Protein AF-A0A5Q4FNX3-F1 (afdb_monomer_lite)

Structure (mmCIF, N/CA/C/O backbone):
data_AF-A0A5Q4FNX3-F1
#
_entry.id   AF-A0A5Q4FNX3-F1
#
loop_
_atom_site.group_PDB
_atom_site.id
_atom_site.type_symbol
_atom_site.label_atom_id
_atom_site.label_alt_id
_atom_site.label_comp_id
_atom_site.label_asym_id
_atom_site.label_entity_id
_atom_site.label_seq_id
_atom_site.pdbx_PDB_ins_code
_atom_site.Cartn_x
_atom_site.Cartn_y
_atom_site.Cartn_z
_atom_site.occupancy
_atom_site.B_iso_or_equiv
_atom_site.auth_seq_id
_atom_site.auth_comp_id
_atom_site.auth_asym_id
_atom_site.auth_atom_id
_atom_site.pdbx_PDB_model_num
ATOM 1 N N . ALA A 1 1 ? -17.197 0.510 31.559 1.00 57.25 1 ALA A N 1
ATOM 2 C CA . ALA A 1 1 ? -16.584 -0.091 30.361 1.00 57.25 1 ALA A CA 1
ATOM 3 C C . ALA A 1 1 ? -16.269 1.038 29.395 1.00 57.25 1 ALA A C 1
ATOM 5 O O . ALA A 1 1 ? -17.118 1.890 29.180 1.00 57.25 1 ALA A O 1
ATOM 6 N N . ASP A 1 2 ? -15.055 1.062 28.877 1.00 75.94 2 ASP A N 1
ATOM 7 C CA . ASP A 1 2 ? -14.448 2.019 27.936 1.00 75.94 2 ASP A CA 1
ATOM 8 C C . ASP A 1 2 ? -15.040 2.003 26.508 1.00 75.94 2 ASP A C 1
ATOM 10 O O . ASP A 1 2 ? -14.424 2.494 25.570 1.00 75.94 2 ASP A O 1
ATOM 14 N N . GLY A 1 3 ? -16.236 1.436 26.316 1.00 84.44 3 GLY A N 1
ATOM 15 C CA . GLY A 1 3 ? -16.896 1.373 25.010 1.00 84.44 3 GLY A CA 1
ATOM 16 C C . GLY A 1 3 ? -16.326 0.334 24.037 1.00 84.44 3 GLY A C 1
ATOM 17 O O . GLY A 1 3 ? -16.855 0.220 22.932 1.00 84.44 3 GLY A O 1
ATOM 18 N N . VAL A 1 4 ? -15.330 -0.474 24.434 1.00 87.44 4 VAL A N 1
ATOM 19 C CA . VAL A 1 4 ? -14.639 -1.422 23.537 1.00 87.44 4 VAL A CA 1
ATOM 20 C C . VAL A 1 4 ? -15.586 -2.402 22.841 1.00 87.44 4 VAL A C 1
ATOM 22 O O . VAL A 1 4 ? -15.432 -2.657 21.650 1.00 87.44 4 VAL A O 1
ATOM 25 N N . ALA A 1 5 ? -16.615 -2.893 23.537 1.00 90.88 5 ALA A N 1
ATOM 26 C CA . ALA A 1 5 ? -17.610 -3.799 22.956 1.00 90.88 5 ALA A CA 1
ATOM 27 C C . ALA A 1 5 ? -18.323 -3.208 21.721 1.00 90.88 5 ALA A C 1
ATOM 29 O O . ALA A 1 5 ? -18.695 -3.952 20.816 1.00 90.88 5 ALA A O 1
ATOM 30 N N . GLY A 1 6 ? -18.469 -1.879 21.648 1.00 92.38 6 GLY A N 1
ATOM 31 C CA . GLY A 1 6 ? -19.079 -1.201 20.504 1.00 92.38 6 GLY A CA 1
ATOM 32 C C . GLY A 1 6 ? -18.268 -1.333 19.213 1.00 92.38 6 GLY A C 1
ATOM 33 O O . GLY A 1 6 ? -18.846 -1.322 18.130 1.00 92.38 6 GLY A O 1
ATOM 34 N N . HIS A 1 7 ? -16.950 -1.534 19.307 1.00 92.31 7 HIS A N 1
ATOM 35 C CA . HIS A 1 7 ? -16.092 -1.740 18.139 1.00 92.31 7 HIS A CA 1
ATOM 36 C C . HIS A 1 7 ? -16.269 -3.111 17.484 1.00 92.31 7 HIS A C 1
ATOM 38 O O . HIS A 1 7 ? -15.839 -3.297 16.355 1.00 92.31 7 HIS A O 1
ATOM 44 N N . PHE A 1 8 ? -16.909 -4.066 18.158 1.00 95.81 8 PHE A N 1
ATOM 45 C CA . PHE A 1 8 ? -17.079 -5.434 17.663 1.00 95.81 8 PHE A CA 1
ATOM 46 C C . PHE A 1 8 ? -18.523 -5.726 17.242 1.00 95.81 8 PHE A C 1
ATOM 48 O O . PHE A 1 8 ? -18.946 -6.879 17.222 1.00 95.81 8 PHE A O 1
ATOM 55 N N . SER A 1 9 ? -19.295 -4.685 16.904 1.00 94.94 9 SER A N 1
ATOM 56 C CA . SER A 1 9 ? -20.699 -4.837 16.500 1.00 94.94 9 SER A CA 1
ATOM 57 C C . SER A 1 9 ? -20.870 -5.510 15.129 1.00 94.94 9 SER A C 1
ATOM 59 O O . SER A 1 9 ? -21.908 -6.110 14.858 1.00 94.94 9 SER A O 1
ATOM 61 N N . ASN A 1 10 ? -19.845 -5.440 14.273 1.00 95.56 10 ASN A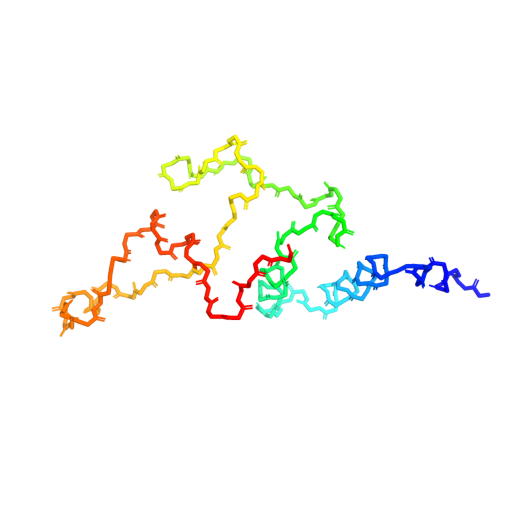 N 1
ATOM 62 C CA . ASN A 1 10 ? -19.760 -6.166 13.009 1.00 95.56 10 ASN A CA 1
ATOM 63 C C . ASN A 1 10 ? -18.302 -6.512 12.665 1.00 95.56 10 ASN A C 1
ATOM 65 O O . ASN A 1 10 ? -17.367 -6.014 13.296 1.00 95.56 10 ASN A O 1
ATOM 69 N N . LEU A 1 11 ? -18.127 -7.364 11.650 1.00 94.69 11 LEU A N 1
ATOM 70 C CA . LEU A 1 11 ? -16.820 -7.872 11.233 1.00 94.69 11 LEU A CA 1
ATOM 71 C C . LEU A 1 11 ? -15.846 -6.747 10.851 1.00 94.69 11 LEU A C 1
ATOM 73 O O . LEU A 1 11 ? -14.732 -6.718 11.368 1.00 94.69 11 LEU A O 1
ATOM 77 N N . THR A 1 12 ? -16.266 -5.806 10.003 1.00 95.50 12 THR A N 1
ATOM 78 C CA . THR A 1 12 ? -15.412 -4.711 9.519 1.00 95.50 12 THR A CA 1
ATOM 79 C C . THR A 1 12 ? -14.953 -3.807 10.655 1.00 95.50 12 THR A C 1
ATOM 81 O O . THR A 1 12 ? -13.773 -3.483 10.745 1.00 95.50 12 THR A O 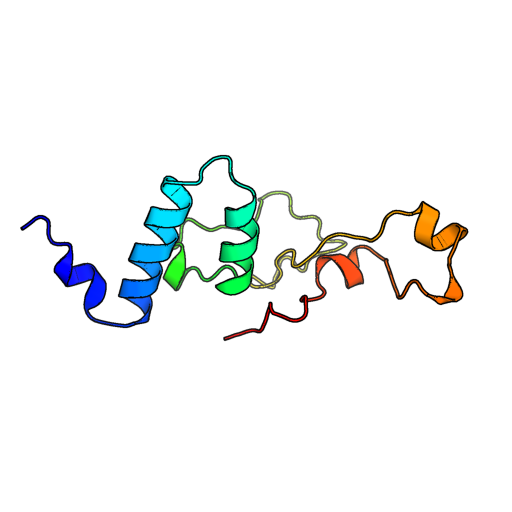1
ATOM 84 N N . GLN A 1 13 ? -15.849 -3.439 11.573 1.00 95.50 13 GLN A N 1
ATOM 85 C CA . GLN A 1 13 ? -15.485 -2.629 12.737 1.00 95.50 13 GLN A CA 1
ATOM 86 C C . GLN A 1 13 ? -14.533 -3.375 13.676 1.00 95.50 13 GLN A C 1
ATOM 88 O O . GLN A 1 13 ? -13.561 -2.785 14.154 1.00 95.50 13 GLN A O 1
ATOM 93 N N . GLY A 1 14 ? -14.768 -4.674 13.891 1.00 96.75 14 GLY A N 1
ATOM 94 C CA . GLY A 1 14 ? -13.896 -5.508 14.713 1.00 96.75 14 GLY A CA 1
ATOM 95 C C . GLY A 1 14 ? -12.493 -5.618 14.117 1.00 96.75 14 GLY A C 1
ATOM 96 O O . GLY A 1 14 ? -11.503 -5.410 14.820 1.00 96.75 14 GLY A O 1
ATOM 97 N N . LEU A 1 15 ? -12.400 -5.866 12.807 1.00 96.56 15 LEU A N 1
ATOM 98 C CA . LEU A 1 15 ? -11.132 -5.882 12.076 1.00 96.56 15 LEU A CA 1
ATOM 99 C C . LEU A 1 15 ? -10.458 -4.507 12.090 1.00 96.56 15 LEU A C 1
ATOM 101 O O . LEU A 1 15 ? -9.271 -4.429 12.394 1.00 96.56 15 LEU A O 1
ATOM 105 N N . SER A 1 16 ? -11.198 -3.422 11.852 1.00 96.81 16 SER A N 1
ATOM 106 C CA . SER A 1 16 ? -10.675 -2.053 11.945 1.00 96.81 16 SER A CA 1
ATOM 107 C C . SER A 1 16 ? -10.048 -1.787 13.312 1.00 96.81 16 SER A C 1
ATOM 109 O O . SER A 1 16 ? -8.917 -1.306 13.394 1.00 96.81 16 SER A O 1
ATOM 111 N N . HIS A 1 17 ? -10.735 -2.157 14.396 1.00 96.50 17 HIS A N 1
ATOM 112 C CA . HIS A 1 17 ? -10.206 -2.002 15.746 1.00 96.50 17 HIS A CA 1
ATOM 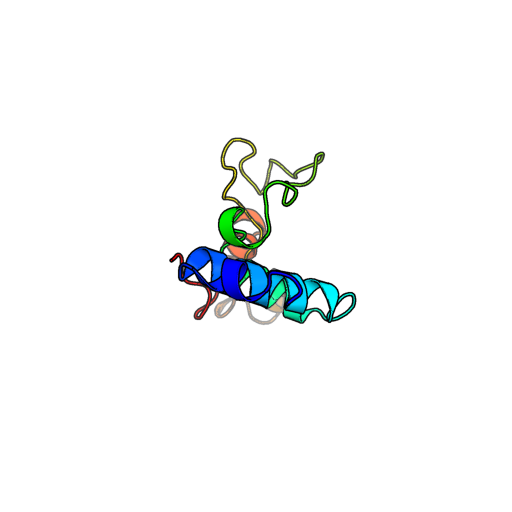113 C C . HIS A 1 17 ? -8.907 -2.793 15.931 1.00 96.50 17 HIS A C 1
ATOM 115 O O . HIS A 1 17 ? -7.892 -2.213 16.319 1.00 96.50 17 HIS A O 1
ATOM 121 N N . ILE A 1 18 ? -8.904 -4.086 15.597 1.00 97.06 18 ILE A N 1
ATOM 122 C CA . ILE A 1 18 ? -7.728 -4.955 15.752 1.00 97.06 18 ILE A CA 1
ATOM 123 C C . ILE A 1 18 ? -6.541 -4.427 14.937 1.00 97.06 18 ILE A C 1
ATOM 125 O O . ILE A 1 18 ? -5.451 -4.243 15.481 1.00 97.06 18 ILE A O 1
ATOM 129 N N . MET A 1 19 ? -6.739 -4.150 13.647 1.00 97.44 19 MET A N 1
ATOM 130 C CA . MET A 1 19 ? -5.656 -3.780 12.733 1.00 97.44 19 MET A CA 1
ATOM 131 C C . MET A 1 19 ? -5.083 -2.397 13.042 1.00 97.44 19 MET A C 1
ATOM 133 O O . MET A 1 19 ? -3.870 -2.202 12.945 1.00 97.44 19 MET A O 1
ATOM 137 N N . ARG A 1 20 ? -5.911 -1.445 13.489 1.00 96.31 20 ARG A N 1
ATOM 138 C CA . ARG A 1 20 ? -5.433 -0.117 13.906 1.00 96.31 20 ARG A CA 1
ATOM 139 C C . ARG A 1 20 ? -4.664 -0.172 15.224 1.00 96.31 20 ARG A C 1
ATOM 141 O O . ARG A 1 20 ? -3.619 0.466 15.324 1.00 96.31 20 ARG A O 1
ATOM 148 N N . GLN A 1 21 ? -5.117 -0.957 16.206 1.00 96.44 21 GLN A N 1
ATOM 149 C CA . GLN A 1 21 ? -4.348 -1.160 17.443 1.00 96.44 21 GLN A CA 1
ATOM 150 C C . GLN A 1 21 ? -3.025 -1.885 17.163 1.00 96.44 21 GLN A C 1
ATOM 152 O O . GLN A 1 21 ? -1.985 -1.484 17.686 1.00 96.44 21 GLN A O 1
ATOM 157 N N . LYS A 1 22 ? -3.032 -2.888 16.274 1.00 97.50 22 LYS A N 1
ATOM 158 C CA . LYS A 1 22 ? -1.816 -3.574 15.815 1.00 97.50 22 LYS A CA 1
ATOM 159 C C . LYS A 1 22 ? -0.838 -2.603 15.145 1.00 97.50 22 LYS A C 1
ATOM 161 O O . LYS A 1 22 ? 0.339 -2.620 15.486 1.00 97.50 22 LYS A O 1
ATOM 166 N N . TYR A 1 23 ? -1.314 -1.724 14.260 1.00 96.38 23 TYR A N 1
ATOM 167 C CA . TYR A 1 23 ? -0.488 -0.700 13.607 1.00 96.38 23 TYR A CA 1
ATOM 168 C C . TYR A 1 23 ? 0.182 0.243 14.621 1.00 96.38 23 TYR A C 1
ATOM 170 O O . TYR A 1 23 ? 1.385 0.482 14.537 1.00 96.38 23 TYR A O 1
ATOM 178 N N . ILE A 1 24 ? -0.566 0.718 15.625 1.00 95.75 24 ILE A N 1
ATOM 179 C CA . ILE A 1 24 ? -0.039 1.582 16.698 1.00 95.75 24 ILE A CA 1
ATOM 180 C C . ILE A 1 24 ? 1.002 0.848 17.553 1.00 95.75 24 ILE A C 1
ATOM 182 O O . ILE A 1 24 ? 2.004 1.442 17.944 1.00 95.75 24 ILE A O 1
ATOM 186 N N . ALA A 1 25 ? 0.783 -0.438 17.838 1.00 98.00 25 ALA A N 1
ATOM 187 C CA . ALA A 1 25 ? 1.699 -1.261 18.626 1.00 98.00 25 ALA A CA 1
ATOM 188 C C . ALA A 1 25 ? 2.982 -1.656 17.869 1.00 98.00 25 ALA A C 1
ATOM 190 O O . ALA A 1 25 ? 3.968 -2.048 18.495 1.00 98.00 25 ALA A O 1
ATOM 191 N N . LEU A 1 26 ? 2.990 -1.546 16.536 1.00 97.12 26 LEU A N 1
ATOM 192 C CA . LEU A 1 26 ? 4.076 -1.977 15.653 1.00 97.12 26 LEU A CA 1
ATOM 193 C C . LEU A 1 26 ? 4.734 -0.817 14.869 1.00 97.12 26 LEU A C 1
ATOM 195 O O . LEU A 1 26 ? 5.035 -0.984 13.687 1.00 97.12 26 LEU A O 1
ATOM 199 N N . PRO A 1 27 ? 5.038 0.344 15.485 1.00 92.50 27 PRO A N 1
ATOM 200 C CA . PRO A 1 27 ? 5.356 1.576 14.753 1.00 92.50 27 PRO A CA 1
ATOM 201 C C . PRO A 1 27 ? 6.637 1.499 13.908 1.00 92.50 27 PRO A C 1
ATOM 203 O O . PRO A 1 27 ? 6.781 2.236 12.941 1.00 92.50 27 PRO A O 1
ATOM 206 N N . LEU A 1 28 ? 7.574 0.617 14.271 1.00 94.69 28 LEU A N 1
ATOM 207 C CA . LEU A 1 28 ? 8.841 0.408 13.560 1.00 94.69 28 LEU A CA 1
ATOM 208 C C . LEU A 1 28 ? 8.954 -1.000 12.966 1.00 94.69 28 LEU A C 1
ATOM 210 O O . LEU A 1 28 ? 10.032 -1.404 12.531 1.00 94.69 28 LEU A O 1
ATOM 214 N N . ASN A 1 29 ? 7.867 -1.773 12.982 1.00 97.56 29 ASN A N 1
ATOM 215 C CA . ASN A 1 29 ? 7.888 -3.125 12.452 1.00 97.56 29 ASN A CA 1
ATOM 216 C C . ASN A 1 29 ? 7.418 -3.117 10.986 1.00 97.56 29 ASN A C 1
ATOM 218 O O . ASN A 1 29 ? 6.304 -2.656 10.711 1.00 97.56 29 ASN A O 1
ATOM 222 N N . PRO A 1 30 ? 8.211 -3.661 10.044 1.00 95.00 30 PRO A N 1
ATOM 223 C CA . PRO A 1 30 ? 7.821 -3.735 8.637 1.00 95.00 30 PRO A CA 1
ATOM 224 C C . PRO A 1 30 ? 6.596 -4.630 8.380 1.00 95.00 30 PRO A C 1
ATOM 226 O O . PRO A 1 30 ? 6.000 -4.537 7.307 1.00 95.00 30 PRO A O 1
ATOM 229 N N . GLU A 1 31 ? 6.173 -5.451 9.350 1.00 96.94 31 GLU A N 1
ATOM 230 C CA . GLU A 1 31 ? 4.929 -6.233 9.275 1.00 96.94 31 GLU A CA 1
ATOM 231 C C . GLU A 1 31 ? 3.696 -5.345 9.059 1.00 96.94 31 GLU A C 1
ATOM 233 O O . GLU A 1 31 ? 2.732 -5.769 8.426 1.00 96.94 31 GLU A O 1
ATOM 238 N N . THR A 1 32 ? 3.743 -4.078 9.484 1.00 96.56 32 THR A N 1
ATOM 239 C CA . THR A 1 32 ? 2.668 -3.109 9.220 1.00 96.56 32 THR A CA 1
ATOM 240 C C . THR A 1 32 ? 2.354 -2.972 7.729 1.00 96.56 32 THR A C 1
ATOM 242 O O . THR A 1 32 ? 1.184 -2.903 7.359 1.00 96.56 32 THR A O 1
ATOM 245 N N . TRP A 1 33 ? 3.357 -3.021 6.846 1.00 96.38 33 TRP A N 1
ATOM 246 C CA . TRP A 1 33 ? 3.126 -2.973 5.399 1.00 96.38 33 TRP A CA 1
ATOM 247 C C . TRP A 1 33 ? 2.525 -4.276 4.850 1.00 96.38 33 TRP A C 1
ATOM 249 O O . TRP A 1 33 ? 1.735 -4.255 3.904 1.00 96.38 33 TRP A O 1
ATOM 259 N N . VAL A 1 34 ? 2.880 -5.423 5.432 1.00 96.81 34 VAL A N 1
ATOM 260 C CA . VAL A 1 34 ? 2.272 -6.721 5.091 1.00 96.81 34 VAL A CA 1
ATOM 261 C C . VAL A 1 34 ? 0.787 -6.709 5.451 1.00 96.81 34 VAL A C 1
ATOM 263 O O . VAL A 1 34 ? -0.048 -7.067 4.623 1.00 96.81 34 VAL A O 1
ATOM 266 N N . ASP A 1 35 ? 0.460 -6.235 6.650 1.00 96.81 35 ASP A N 1
ATOM 267 C CA . ASP A 1 35 ? -0.913 -6.089 7.126 1.00 96.81 35 ASP A CA 1
ATOM 268 C C . ASP A 1 35 ? -1.738 -5.138 6.257 1.00 96.81 35 ASP A C 1
ATOM 270 O O . ASP A 1 35 ? -2.850 -5.485 5.864 1.00 96.81 35 ASP A O 1
ATOM 274 N N . MET A 1 36 ? -1.184 -3.972 5.908 1.00 95.69 36 MET A N 1
ATOM 275 C CA . MET A 1 36 ? -1.886 -2.999 5.068 1.00 95.69 36 MET A CA 1
ATOM 276 C C . MET A 1 36 ? -2.236 -3.571 3.698 1.00 95.69 36 MET A C 1
ATOM 278 O O . MET A 1 36 ? -3.359 -3.389 3.240 1.00 95.69 36 MET A O 1
ATOM 282 N N . ARG A 1 37 ? -1.313 -4.307 3.068 1.00 96.75 37 ARG A N 1
ATOM 283 C CA . ARG A 1 37 ? -1.582 -4.986 1.793 1.00 96.75 37 ARG A CA 1
ATOM 284 C C . ARG A 1 37 ? -2.631 -6.081 1.934 1.00 96.75 37 ARG A C 1
ATOM 286 O O . ARG A 1 37 ? -3.487 -6.197 1.069 1.00 96.75 37 ARG A O 1
ATOM 293 N N . ARG A 1 38 ? -2.584 -6.852 3.027 1.00 95.50 38 ARG A N 1
ATOM 294 C CA . ARG A 1 38 ? -3.557 -7.920 3.297 1.00 95.50 38 ARG A CA 1
ATOM 295 C C . ARG A 1 38 ? -4.978 -7.379 3.446 1.00 95.50 38 ARG A C 1
ATOM 297 O O . ARG A 1 38 ? -5.897 -8.029 2.983 1.00 95.50 38 ARG A O 1
ATOM 304 N N . MET A 1 39 ? -5.131 -6.196 4.038 1.00 95.31 39 MET A N 1
ATOM 305 C CA . MET A 1 39 ? -6.416 -5.491 4.154 1.00 95.31 39 MET A CA 1
ATOM 306 C C . MET A 1 39 ? -6.670 -4.523 2.987 1.00 95.31 39 MET A C 1
ATOM 308 O O . MET A 1 39 ? -7.432 -3.567 3.121 1.00 95.31 39 MET A O 1
ATOM 312 N N . ASP A 1 40 ? -5.958 -4.712 1.879 1.00 94.94 40 ASP A N 1
ATOM 313 C CA . ASP A 1 40 ? -6.060 -3.952 0.637 1.00 94.94 40 ASP A CA 1
ATOM 314 C C . ASP A 1 40 ? -5.992 -2.419 0.761 1.00 94.94 40 ASP A C 1
ATOM 316 O O . ASP A 1 40 ? -6.587 -1.701 -0.036 1.00 94.94 40 ASP A O 1
ATOM 320 N N . TYR A 1 41 ? -5.270 -1.896 1.757 1.00 95.50 41 TYR A N 1
ATOM 321 C CA . TYR A 1 41 ? -5.254 -0.463 2.090 1.00 95.50 41 TYR A CA 1
ATOM 322 C C . TYR A 1 41 ? -6.657 0.121 2.346 1.00 95.50 41 TYR A C 1
ATOM 324 O O . TYR A 1 41 ? -6.888 1.312 2.143 1.00 95.50 41 TYR A O 1
ATOM 332 N N . SER A 1 42 ? -7.599 -0.701 2.818 1.00 94.62 42 SER A N 1
ATOM 333 C CA . SER A 1 42 ? -8.988 -0.300 3.029 1.00 94.62 42 SER A CA 1
ATOM 334 C C . SER A 1 42 ? -9.115 0.839 4.044 1.00 94.62 42 SER A C 1
ATOM 336 O O . SER A 1 42 ? -8.652 0.745 5.188 1.00 94.62 42 SER A O 1
ATOM 338 N N . GLN A 1 43 ? -9.807 1.907 3.643 1.00 95.31 43 GLN A N 1
ATOM 339 C CA . GLN A 1 43 ? -10.182 3.000 4.541 1.00 95.31 43 GLN A CA 1
ATOM 340 C C . GLN A 1 43 ? -11.254 2.586 5.556 1.00 95.31 43 GLN A C 1
ATOM 342 O O . GLN A 1 43 ? -11.312 3.179 6.631 1.00 95.31 43 GLN A O 1
ATOM 347 N N . ASP A 1 44 ? -12.037 1.537 5.296 1.00 95.56 44 ASP A N 1
ATOM 348 C CA . ASP A 1 44 ? -12.954 0.987 6.302 1.00 95.56 44 ASP A CA 1
ATOM 349 C C . ASP A 1 44 ? -12.182 0.333 7.458 1.00 95.56 44 ASP A C 1
ATOM 351 O O . ASP A 1 44 ? -12.628 0.339 8.607 1.00 95.56 44 ASP A O 1
ATOM 355 N N . ILE A 1 45 ? -10.984 -0.188 7.169 1.00 96.44 45 ILE A N 1
ATOM 356 C CA . ILE A 1 45 ? -10.096 -0.800 8.157 1.00 96.44 45 ILE A CA 1
ATOM 357 C C . ILE A 1 45 ? -9.200 0.243 8.824 1.00 96.44 45 ILE A C 1
ATOM 359 O O . ILE A 1 45 ? -9.185 0.326 10.053 1.00 96.44 45 ILE A O 1
ATOM 363 N N . TYR A 1 46 ? -8.473 1.059 8.059 1.00 95.56 46 TYR A N 1
ATOM 364 C CA . TYR A 1 46 ? -7.474 1.999 8.595 1.00 95.56 46 TYR A CA 1
ATOM 365 C C . TYR A 1 46 ? -7.996 3.421 8.841 1.00 95.56 46 TYR A C 1
ATOM 367 O O . TYR A 1 46 ? -7.333 4.212 9.517 1.00 95.56 46 TYR A O 1
ATOM 375 N N . GLY A 1 47 ? -9.206 3.727 8.383 1.00 94.06 47 GLY A N 1
ATOM 376 C CA . GLY A 1 47 ? -9.851 5.027 8.519 1.00 94.06 47 GLY A CA 1
ATOM 377 C C . GLY A 1 47 ? -9.567 5.987 7.354 1.00 94.06 47 GLY A C 1
ATOM 378 O O . GLY A 1 47 ? -8.634 5.785 6.576 1.00 94.06 47 GLY A O 1
ATOM 379 N N . PRO A 1 48 ? -10.322 7.099 7.276 1.00 93.50 48 PRO A N 1
ATOM 380 C CA . PRO A 1 48 ? -10.242 8.076 6.182 1.00 93.50 48 PRO A CA 1
ATOM 381 C C . PRO A 1 48 ? -8.931 8.881 6.159 1.00 93.50 48 PRO A C 1
ATOM 383 O O . PRO A 1 48 ? -8.654 9.609 5.210 1.00 93.50 48 PRO A O 1
ATOM 386 N N . SER A 1 49 ? -8.117 8.778 7.213 1.00 91.50 49 SER A N 1
ATOM 387 C CA . SER A 1 49 ? -6.786 9.385 7.271 1.00 91.50 49 SER A CA 1
ATOM 388 C C . SER A 1 49 ? -5.737 8.616 6.467 1.00 91.50 49 SER A C 1
ATOM 390 O O . SER A 1 49 ? -4.638 9.130 6.275 1.00 91.50 49 SER A O 1
ATOM 392 N N . LEU A 1 50 ? -6.036 7.391 6.019 1.00 93.69 50 LEU A N 1
ATOM 393 C CA . LEU A 1 50 ? -5.179 6.684 5.075 1.00 93.69 50 LEU A CA 1
ATOM 394 C C . LEU A 1 50 ? -5.349 7.313 3.687 1.00 93.69 50 LEU A C 1
ATOM 396 O O . LEU A 1 50 ? -6.346 7.091 3.003 1.00 93.69 50 LEU A O 1
ATOM 400 N N . GLN A 1 51 ? -4.365 8.116 3.296 1.00 92.75 51 GLN A N 1
ATOM 401 C CA . GLN A 1 51 ? -4.357 8.866 2.043 1.00 92.75 51 GLN A CA 1
ATOM 402 C C . GLN A 1 51 ? -3.093 8.567 1.248 1.00 92.75 51 GLN A C 1
ATOM 404 O O . GLN A 1 51 ? -2.027 8.308 1.815 1.00 92.75 51 GLN A O 1
ATOM 409 N N . ARG A 1 52 ? -3.210 8.614 -0.081 1.00 93.44 52 ARG A N 1
ATOM 410 C CA . ARG A 1 52 ? -2.058 8.463 -0.973 1.00 93.44 52 ARG A CA 1
ATOM 411 C C . ARG A 1 52 ? -1.117 9.667 -0.838 1.00 93.44 52 ARG A C 1
ATOM 413 O O . ARG A 1 52 ? -1.572 10.767 -0.518 1.00 93.44 52 ARG A O 1
ATOM 420 N N . PRO A 1 53 ? 0.194 9.491 -1.078 1.00 91.88 53 PRO A N 1
ATOM 421 C CA . PRO A 1 53 ? 1.142 10.598 -1.030 1.00 91.88 53 PRO A CA 1
ATOM 422 C C . PRO A 1 53 ? 0.771 11.715 -2.014 1.00 91.88 53 PRO A C 1
ATOM 424 O O . PRO A 1 53 ? 0.441 11.439 -3.164 1.00 91.88 53 PRO A O 1
ATOM 427 N N . ALA A 1 54 ? 0.914 12.977 -1.594 1.00 91.88 54 ALA A N 1
ATOM 428 C CA . ALA A 1 54 ? 0.625 14.140 -2.443 1.00 91.88 54 ALA A CA 1
ATOM 429 C C . ALA A 1 54 ? 1.487 14.194 -3.723 1.00 91.88 54 ALA A C 1
ATOM 431 O O . ALA A 1 54 ? 1.022 14.643 -4.764 1.00 91.88 54 ALA A O 1
ATOM 432 N N . ASN A 1 55 ? 2.728 13.698 -3.656 1.00 94.06 55 ASN A N 1
ATOM 433 C CA . ASN A 1 55 ? 3.662 13.630 -4.784 1.00 94.06 55 ASN A CA 1
ATOM 434 C C . ASN A 1 55 ? 3.762 12.198 -5.326 1.00 94.06 55 ASN A C 1
ATOM 436 O O . ASN A 1 55 ? 4.837 11.595 -5.341 1.00 94.06 55 ASN A O 1
ATOM 440 N N . LEU A 1 56 ? 2.622 11.624 -5.705 1.00 95.06 56 LEU A N 1
ATOM 441 C CA . LEU A 1 56 ? 2.564 10.297 -6.304 1.00 95.06 56 LEU A CA 1
ATOM 442 C C . LEU A 1 56 ? 3.353 10.257 -7.625 1.00 95.06 56 LEU A C 1
ATOM 444 O O . LEU A 1 56 ? 3.213 11.138 -8.471 1.00 95.06 56 LEU A O 1
ATOM 448 N N . ASN A 1 57 ? 4.147 9.205 -7.832 1.00 95.75 57 ASN A N 1
ATOM 449 C CA . ASN A 1 57 ? 4.785 8.966 -9.123 1.00 95.75 57 ASN A CA 1
ATOM 450 C C . ASN A 1 57 ? 3.753 8.444 -10.137 1.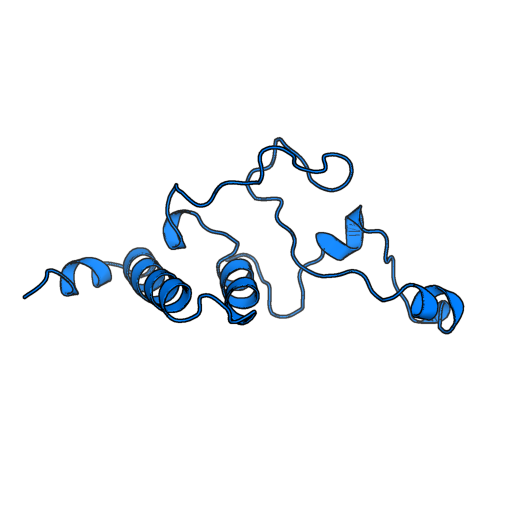00 95.75 57 ASN A C 1
ATOM 452 O O . ASN A 1 57 ? 3.486 7.241 -10.198 1.00 95.75 57 ASN A O 1
ATOM 456 N N . THR A 1 58 ? 3.213 9.352 -10.948 1.00 96.12 58 THR A N 1
ATOM 457 C CA . THR A 1 58 ? 2.158 9.066 -11.931 1.00 96.12 58 THR A CA 1
ATOM 458 C C . THR A 1 58 ? 2.621 8.297 -13.167 1.00 96.12 58 THR A C 1
ATOM 460 O O . THR A 1 58 ? 1.796 7.883 -13.974 1.00 96.12 58 THR A O 1
ATOM 463 N N . ILE A 1 59 ? 3.929 8.065 -13.317 1.00 95.94 59 ILE A N 1
ATOM 464 C CA . ILE A 1 59 ? 4.466 7.164 -14.350 1.00 95.94 59 ILE A CA 1
ATOM 465 C C . ILE A 1 59 ? 4.191 5.701 -13.971 1.00 95.94 59 ILE A C 1
ATOM 467 O O . ILE A 1 59 ? 4.051 4.850 -14.845 1.00 95.94 59 ILE A O 1
ATOM 471 N N . ILE A 1 60 ? 4.132 5.402 -12.669 1.00 96.19 60 ILE A N 1
ATOM 472 C CA . ILE A 1 60 ? 3.977 4.040 -12.140 1.00 96.19 60 ILE A CA 1
ATOM 473 C C . ILE A 1 60 ? 2.546 3.798 -11.657 1.00 96.19 60 ILE A C 1
ATOM 475 O O . ILE A 1 60 ? 1.985 2.737 -11.925 1.00 96.19 60 ILE A O 1
ATOM 479 N N . PHE A 1 61 ? 1.971 4.763 -10.939 1.00 97.06 61 PHE A N 1
ATOM 480 C CA . PHE A 1 61 ? 0.671 4.618 -10.293 1.00 97.06 61 PHE A CA 1
ATOM 481 C C . PHE A 1 61 ? -0.357 5.584 -10.887 1.00 97.06 61 PHE A C 1
ATOM 483 O O . PHE A 1 61 ? -0.064 6.762 -11.076 1.00 97.06 61 PHE A O 1
ATOM 490 N N . ASP A 1 62 ? -1.577 5.118 -11.127 1.00 95.12 62 ASP A N 1
ATOM 491 C CA . ASP A 1 62 ? -2.669 5.953 -11.622 1.00 95.12 62 ASP A CA 1
ATOM 492 C C . ASP A 1 62 ? -3.145 6.890 -10.506 1.00 95.12 62 ASP A C 1
ATOM 494 O O . ASP A 1 62 ? -3.494 6.438 -9.417 1.00 95.12 62 ASP A O 1
ATOM 498 N N . ALA A 1 63 ? -3.131 8.202 -10.749 1.00 93.38 63 ALA A N 1
ATOM 499 C CA . ALA A 1 63 ? -3.595 9.206 -9.791 1.00 93.38 63 ALA A CA 1
ATOM 500 C C . ALA A 1 63 ? -5.122 9.214 -9.618 1.00 93.38 63 ALA A C 1
ATOM 502 O O . ALA A 1 63 ? -5.598 9.681 -8.586 1.00 93.38 63 ALA A O 1
ATOM 503 N N . ASN A 1 64 ? -5.873 8.703 -10.597 1.00 93.88 64 ASN A N 1
ATOM 504 C CA . ASN A 1 64 ? -7.336 8.659 -10.567 1.00 93.88 64 ASN A CA 1
ATOM 505 C C . ASN A 1 64 ? -7.880 7.367 -9.938 1.00 93.88 64 ASN A C 1
ATOM 507 O O . ASN A 1 64 ? -9.077 7.278 -9.680 1.00 93.88 64 ASN A O 1
ATOM 511 N N . ASP A 1 65 ? -7.016 6.381 -9.691 1.00 92.25 65 ASP A N 1
ATOM 512 C CA . ASP A 1 65 ? -7.362 5.142 -9.000 1.00 92.25 65 ASP A CA 1
ATOM 513 C C . ASP A 1 65 ? -6.889 5.205 -7.541 1.00 92.25 65 ASP A C 1
ATOM 515 O O . ASP A 1 65 ? -5.701 5.081 -7.227 1.00 92.25 65 ASP A O 1
ATOM 519 N N . GLU A 1 66 ? -7.832 5.412 -6.623 1.00 89.75 66 GLU A N 1
ATOM 520 C CA . GLU A 1 66 ? -7.565 5.470 -5.181 1.00 89.75 66 GLU A CA 1
ATOM 521 C C . GLU A 1 66 ? -7.109 4.119 -4.597 1.00 89.75 66 GLU A C 1
ATOM 523 O O . GLU A 1 66 ? -6.519 4.087 -3.513 1.00 89.75 66 GLU A O 1
ATOM 528 N N . SER A 1 67 ? -7.323 3.015 -5.322 1.00 89.19 67 SER A N 1
ATOM 529 C CA . SER A 1 67 ? -6.925 1.656 -4.932 1.00 89.19 67 SER A CA 1
ATOM 530 C C . SER A 1 67 ? -5.543 1.237 -5.462 1.00 89.19 67 SER A C 1
ATOM 532 O O . SER A 1 67 ? -5.019 0.176 -5.084 1.00 89.19 67 SER A O 1
ATOM 534 N N . ASP A 1 68 ? -4.907 2.079 -6.289 1.00 93.56 68 ASP A N 1
ATOM 535 C CA . ASP A 1 68 ? -3.619 1.783 -6.921 1.00 93.56 68 ASP A CA 1
ATOM 536 C C . ASP A 1 68 ? -2.435 2.028 -5.972 1.00 93.56 68 ASP A C 1
ATOM 538 O O . ASP A 1 68 ? -1.731 3.047 -6.008 1.00 93.56 68 ASP A O 1
ATOM 542 N N . TRP A 1 69 ? -2.242 1.066 -5.076 1.00 95.50 69 TRP A N 1
ATOM 543 C CA . TRP A 1 69 ? -1.180 1.045 -4.079 1.00 95.50 69 TRP A CA 1
ATOM 544 C C . TRP A 1 69 ? -0.040 0.103 -4.458 1.00 95.50 69 TRP A C 1
ATOM 546 O O . TRP A 1 69 ? -0.219 -0.892 -5.159 1.00 95.50 69 TRP A O 1
ATOM 556 N N . ILE A 1 70 ? 1.142 0.379 -3.906 1.00 96.44 70 ILE A N 1
ATOM 557 C CA . ILE A 1 70 ? 2.297 -0.515 -3.989 1.00 96.44 70 ILE A CA 1
ATOM 558 C C . ILE A 1 70 ? 1.996 -1.874 -3.332 1.00 96.44 70 ILE A C 1
ATOM 560 O O . ILE A 1 70 ? 1.559 -1.959 -2.188 1.00 96.44 70 ILE A O 1
ATOM 564 N N . ARG A 1 71 ? 2.266 -2.963 -4.051 1.00 96.44 71 ARG A N 1
ATOM 565 C CA . ARG A 1 71 ? 1.993 -4.352 -3.648 1.00 96.44 71 ARG A CA 1
ATOM 566 C C . ARG A 1 71 ? 3.245 -5.170 -3.385 1.00 96.44 71 ARG A C 1
ATOM 568 O O . ARG A 1 71 ? 3.203 -6.122 -2.605 1.00 96.44 71 ARG A O 1
ATOM 575 N N . ALA A 1 72 ? 4.366 -4.808 -3.996 1.00 96.12 72 ALA A N 1
ATOM 576 C CA . ALA A 1 72 ? 5.618 -5.537 -3.858 1.00 96.12 72 ALA A CA 1
ATOM 577 C C . ALA A 1 72 ? 6.829 -4.666 -4.217 1.00 96.12 72 ALA A C 1
ATOM 579 O O . ALA A 1 72 ? 6.681 -3.499 -4.567 1.00 96.12 72 ALA A O 1
ATOM 580 N N . MET A 1 73 ? 8.022 -5.255 -4.122 1.00 95.88 73 MET A N 1
ATOM 581 C CA . MET A 1 73 ? 9.282 -4.653 -4.556 1.00 95.88 73 MET A CA 1
ATOM 582 C C . MET A 1 73 ? 9.753 -5.264 -5.875 1.00 95.88 73 MET A C 1
ATOM 584 O O . MET A 1 73 ? 9.414 -6.409 -6.189 1.00 95.88 73 MET A O 1
ATOM 588 N N . VAL A 1 74 ? 10.568 -4.503 -6.603 1.00 96.56 74 VAL A N 1
ATOM 589 C CA . VAL A 1 74 ? 11.339 -5.010 -7.742 1.00 96.56 74 VAL A CA 1
ATOM 590 C C . VAL A 1 74 ? 12.384 -6.025 -7.281 1.00 96.56 74 VAL A C 1
ATOM 592 O O . VAL A 1 74 ? 12.927 -5.915 -6.178 1.00 96.56 74 VAL A O 1
ATOM 595 N N . TYR A 1 75 ? 12.653 -7.017 -8.123 1.00 95.69 75 TYR A N 1
ATOM 596 C CA . TYR A 1 75 ? 13.853 -7.832 -8.015 1.00 95.69 75 TYR A CA 1
ATOM 597 C C . TYR A 1 75 ? 15.087 -6.953 -8.220 1.00 95.69 75 TYR A C 1
ATOM 599 O O . TYR A 1 75 ? 15.032 -5.894 -8.850 1.00 95.69 75 TYR A O 1
ATOM 607 N N . GLU A 1 76 ? 16.195 -7.381 -7.633 1.00 95.00 76 GLU A N 1
ATOM 608 C CA . GLU A 1 76 ? 17.450 -6.650 -7.706 1.00 95.00 76 GLU A CA 1
ATOM 609 C C . GLU A 1 76 ? 18.033 -6.745 -9.128 1.00 95.00 76 GLU A C 1
ATOM 611 O O . GLU A 1 76 ? 17.941 -7.780 -9.782 1.00 95.00 76 GLU A O 1
ATOM 616 N N . GLY A 1 77 ? 18.586 -5.641 -9.640 1.00 94.25 77 GLY A N 1
ATOM 617 C CA . GLY A 1 77 ? 18.954 -5.532 -11.056 1.00 94.25 77 GLY A CA 1
ATOM 618 C C . GLY A 1 77 ? 20.079 -6.471 -11.507 1.00 94.25 77 GLY A C 1
ATOM 619 O O . GLY A 1 77 ? 20.151 -6.806 -12.686 1.00 94.25 77 GLY A O 1
ATOM 620 N N . ASN A 1 78 ? 20.945 -6.953 -10.608 1.00 96.12 78 ASN A N 1
ATOM 621 C CA . ASN A 1 78 ? 21.912 -7.984 -10.979 1.00 96.12 78 ASN A CA 1
ATOM 622 C C . ASN A 1 78 ? 21.228 -9.318 -11.292 1.00 96.12 78 ASN A C 1
ATOM 624 O O . ASN A 1 78 ? 21.809 -10.078 -12.061 1.00 96.12 78 ASN A O 1
ATOM 628 N N . GLU A 1 79 ? 20.028 -9.609 -10.778 1.00 96.50 79 GLU A N 1
ATOM 629 C CA . GLU A 1 79 ? 19.277 -10.808 -11.179 1.00 96.50 79 GLU A CA 1
ATOM 630 C C . GLU A 1 79 ? 18.868 -10.743 -12.654 1.00 96.50 79 GLU A C 1
ATOM 632 O O . GLU A 1 79 ? 18.981 -11.742 -13.358 1.00 96.50 79 GLU A O 1
ATOM 637 N N . GLU A 1 80 ? 18.495 -9.566 -13.163 1.00 93.81 80 GLU A N 1
ATOM 638 C CA . GLU A 1 80 ? 18.185 -9.386 -14.590 1.00 93.81 80 GLU A CA 1
ATOM 639 C C . GLU A 1 80 ? 19.407 -9.652 -15.480 1.00 93.81 80 GLU A C 1
ATOM 641 O O . GLU A 1 80 ? 19.270 -10.146 -16.594 1.00 93.81 80 GLU A O 1
ATOM 646 N N . VAL A 1 81 ? 20.616 -9.347 -14.995 1.00 95.62 81 VAL A N 1
ATOM 647 C CA . VAL A 1 81 ? 21.863 -9.536 -15.755 1.00 95.62 81 VAL A CA 1
ATOM 648 C C . VAL A 1 81 ? 22.423 -10.951 -15.595 1.00 95.62 81 VAL A C 1
ATOM 650 O O . VAL A 1 81 ? 22.939 -11.529 -16.550 1.00 95.62 81 VAL A O 1
ATOM 653 N N . ARG A 1 82 ? 22.375 -11.506 -14.381 1.00 96.62 82 ARG A N 1
ATOM 654 C CA . ARG A 1 82 ? 23.003 -12.791 -14.033 1.00 96.62 82 ARG A CA 1
ATOM 655 C C . ARG A 1 82 ? 22.080 -13.985 -14.231 1.00 96.62 82 ARG A C 1
ATOM 657 O O . ARG A 1 82 ? 22.582 -15.100 -14.344 1.00 96.62 82 ARG A O 1
ATOM 664 N N . ASN A 1 83 ? 20.771 -13.764 -14.254 1.00 96.44 83 ASN A N 1
ATOM 665 C CA . ASN A 1 83 ? 19.761 -14.808 -14.348 1.00 96.44 83 ASN A CA 1
ATOM 666 C C . ASN A 1 83 ? 18.557 -14.399 -15.233 1.00 96.44 83 ASN A C 1
ATOM 668 O O . ASN A 1 83 ? 17.408 -14.620 -14.838 1.00 96.44 83 ASN A O 1
ATOM 672 N N . PRO A 1 84 ? 18.791 -13.815 -16.428 1.00 95.25 84 PRO A N 1
ATOM 673 C CA . PRO A 1 84 ? 17.739 -13.190 -17.238 1.00 95.25 84 PRO A CA 1
ATOM 674 C C . PRO A 1 84 ? 16.589 -14.143 -17.574 1.00 95.25 84 PRO A C 1
ATOM 676 O O . PRO A 1 84 ? 15.431 -13.743 -17.549 1.00 95.25 84 PRO A O 1
ATOM 679 N N . ASP A 1 85 ? 16.893 -15.416 -17.830 1.00 96.69 85 ASP A N 1
ATOM 680 C CA . ASP A 1 85 ? 15.899 -16.407 -18.258 1.00 96.69 85 ASP A CA 1
ATOM 681 C C . ASP A 1 85 ? 14.879 -16.763 -17.162 1.00 96.69 85 ASP A C 1
ATOM 683 O O . ASP A 1 85 ? 13.818 -17.311 -17.459 1.00 96.69 85 ASP A O 1
ATOM 687 N N . ASN A 1 86 ? 15.185 -16.466 -15.893 1.00 95.88 86 ASN A N 1
ATOM 688 C CA . ASN A 1 86 ? 14.322 -16.774 -14.749 1.00 95.88 86 ASN A CA 1
ATOM 689 C C . ASN A 1 86 ? 13.714 -15.525 -14.094 1.00 95.88 86 ASN A C 1
ATOM 691 O O . ASN A 1 86 ? 12.941 -15.657 -13.140 1.00 95.88 86 ASN A O 1
ATOM 695 N N . VAL A 1 87 ? 14.044 -14.324 -14.578 1.00 94.38 87 VAL A N 1
ATOM 696 C CA . VAL A 1 87 ? 13.477 -13.073 -14.069 1.00 94.38 87 VAL A CA 1
ATOM 697 C C . VAL A 1 87 ? 12.322 -12.651 -14.981 1.00 94.38 87 VAL A C 1
ATOM 699 O O . VAL A 1 87 ? 12.534 -12.408 -16.168 1.00 94.38 87 VAL A O 1
ATOM 702 N N . PRO A 1 88 ? 11.080 -12.580 -14.466 1.00 92.12 88 PRO A N 1
ATOM 703 C CA . PRO A 1 88 ? 9.947 -12.077 -15.239 1.00 92.12 88 PRO A CA 1
ATOM 704 C C . PRO A 1 88 ? 10.069 -10.559 -15.448 1.00 92.12 88 PRO A C 1
ATOM 706 O O . PRO A 1 88 ? 11.033 -9.939 -15.011 1.00 92.12 88 PRO A O 1
ATOM 709 N N . ASP A 1 89 ? 9.061 -9.935 -16.067 1.00 94.38 89 ASP A N 1
ATOM 710 C CA . ASP A 1 89 ? 9.002 -8.473 -16.190 1.00 94.38 89 ASP A CA 1
ATOM 711 C C . ASP A 1 89 ? 9.165 -7.795 -14.818 1.00 94.38 89 ASP A C 1
ATOM 713 O O . ASP A 1 89 ? 8.300 -7.866 -13.937 1.00 94.38 89 ASP A O 1
ATOM 717 N N . ASN A 1 90 ? 10.318 -7.156 -14.646 1.00 95.25 90 ASN A N 1
ATOM 718 C CA . ASN A 1 90 ? 10.736 -6.515 -13.413 1.00 95.25 90 ASN A CA 1
ATOM 719 C C . ASN A 1 90 ? 10.668 -4.980 -13.506 1.00 95.25 90 ASN A C 1
ATOM 721 O O . ASN A 1 90 ? 11.173 -4.266 -12.636 1.00 95.25 90 ASN A O 1
ATOM 725 N N . THR A 1 91 ? 9.990 -4.442 -14.527 1.00 95.75 91 THR A N 1
ATOM 726 C CA . THR A 1 91 ? 9.734 -3.002 -14.613 1.00 95.75 91 THR A CA 1
ATOM 727 C C . THR A 1 91 ? 8.954 -2.523 -13.380 1.00 95.75 91 THR A C 1
ATOM 729 O O . THR A 1 91 ? 8.034 -3.210 -12.921 1.00 95.75 91 THR A O 1
ATOM 732 N N . PRO A 1 92 ? 9.246 -1.327 -12.828 1.00 95.81 92 PRO A N 1
ATOM 733 C CA . PRO A 1 92 ? 8.531 -0.827 -11.654 1.00 95.81 92 PRO A CA 1
ATOM 734 C C . PRO A 1 92 ? 7.011 -0.736 -11.852 1.00 95.81 92 PRO A C 1
ATOM 736 O O . PRO A 1 92 ? 6.262 -1.050 -10.931 1.00 95.81 92 PRO A O 1
ATOM 739 N N . ALA A 1 93 ? 6.561 -0.365 -13.057 1.00 95.06 93 ALA A N 1
ATOM 740 C CA . ALA A 1 93 ? 5.143 -0.262 -13.411 1.00 95.06 93 ALA A CA 1
ATOM 741 C C . ALA A 1 93 ? 4.392 -1.600 -13.284 1.00 95.06 93 ALA A C 1
ATOM 743 O O . ALA A 1 93 ? 3.233 -1.617 -12.877 1.00 95.06 93 ALA A O 1
ATOM 744 N N . VAL A 1 94 ? 5.052 -2.723 -13.578 1.00 95.19 94 VAL A N 1
ATOM 745 C CA . VAL A 1 94 ? 4.467 -4.060 -13.430 1.00 95.19 94 VAL A CA 1
ATOM 746 C C . VAL A 1 94 ? 4.719 -4.593 -12.025 1.00 95.19 94 VAL A C 1
ATOM 748 O O . VAL A 1 94 ? 3.789 -4.942 -11.289 1.00 95.19 94 VAL A O 1
ATOM 751 N N . ARG A 1 95 ? 5.983 -4.637 -11.604 1.00 95.25 95 ARG A N 1
ATOM 752 C CA . ARG A 1 95 ? 6.389 -5.401 -10.427 1.00 95.25 95 ARG A CA 1
ATOM 753 C C . ARG A 1 95 ? 5.956 -4.770 -9.108 1.00 95.25 95 ARG A C 1
ATOM 755 O O . ARG A 1 95 ? 5.579 -5.523 -8.207 1.00 95.25 95 ARG A O 1
ATOM 762 N N . LEU A 1 96 ? 5.943 -3.435 -8.997 1.00 97.06 96 LEU A N 1
ATOM 763 C CA . LEU A 1 96 ? 5.477 -2.744 -7.785 1.00 97.06 96 LEU A CA 1
ATOM 764 C C . LEU A 1 96 ? 3.966 -2.871 -7.585 1.00 97.06 96 LEU A C 1
ATOM 766 O O . LEU A 1 96 ? 3.511 -2.772 -6.452 1.00 97.06 96 LEU A O 1
ATOM 770 N N . LYS A 1 97 ? 3.198 -3.119 -8.649 1.00 95.50 97 LYS A N 1
ATOM 771 C CA . LYS A 1 97 ? 1.734 -3.274 -8.611 1.00 95.50 97 LYS A CA 1
ATOM 772 C C . LYS A 1 97 ? 1.281 -4.736 -8.567 1.00 95.50 97 LYS A C 1
ATOM 774 O O . LYS A 1 97 ? 0.124 -5.027 -8.278 1.00 95.50 97 LYS A O 1
ATOM 779 N N . THR A 1 98 ? 2.195 -5.671 -8.819 1.00 95.19 98 THR A N 1
ATOM 780 C CA . THR A 1 98 ? 1.901 -7.106 -8.816 1.00 95.19 98 THR A CA 1
ATOM 781 C C . THR A 1 98 ? 1.680 -7.612 -7.393 1.00 95.19 98 THR A C 1
ATOM 783 O O . THR A 1 98 ? 2.589 -7.579 -6.557 1.00 95.19 98 THR A O 1
ATOM 786 N N . ARG A 1 99 ? 0.477 -8.131 -7.131 1.00 95.50 99 ARG A N 1
ATOM 787 C CA . ARG A 1 99 ? 0.139 -8.811 -5.878 1.00 95.50 99 ARG A CA 1
ATOM 788 C C . ARG A 1 99 ? 0.954 -10.096 -5.711 1.00 95.50 99 ARG A C 1
ATOM 790 O O . ARG A 1 99 ? 1.205 -10.829 -6.667 1.00 95.50 99 ARG A O 1
ATOM 797 N N . VAL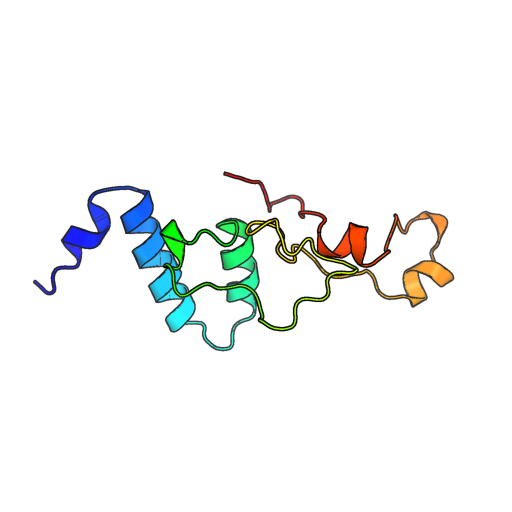 A 1 100 ? 1.373 -10.370 -4.480 1.00 94.81 100 VAL A N 1
ATOM 798 C CA . VAL A 1 100 ? 2.041 -11.631 -4.118 1.00 94.81 100 VAL A CA 1
ATOM 799 C C . VAL A 1 100 ? 1.00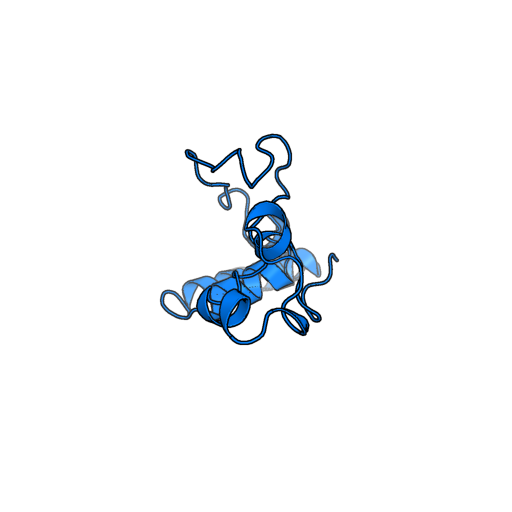7 -12.721 -3.820 1.00 94.81 100 VAL A C 1
ATOM 801 O O . VAL A 1 100 ? -0.165 -12.426 -3.641 1.00 94.81 100 VAL A O 1
ATOM 804 N N . TRP A 1 101 ? 1.423 -13.988 -3.733 1.00 95.31 101 TRP A N 1
ATOM 805 C CA . TRP A 1 101 ? 0.505 -15.141 -3.633 1.00 95.31 101 TRP A CA 1
ATOM 806 C C . TRP A 1 101 ? -0.603 -15.012 -2.559 1.00 95.31 101 TRP A C 1
ATOM 808 O O . TRP A 1 101 ? -1.731 -15.466 -2.784 1.00 95.31 101 TRP A O 1
ATOM 818 N N . TRP A 1 102 ? -0.276 -14.425 -1.402 1.00 95.00 102 TRP A N 1
ATOM 819 C CA . TRP A 1 102 ? -1.201 -14.234 -0.282 1.00 95.00 102 TRP A CA 1
ATOM 820 C C . TRP A 1 102 ? -1.995 -12.924 -0.355 1.00 95.00 102 TRP A C 1
ATOM 822 O O . TRP A 1 102 ? -2.990 -12.793 0.350 1.00 95.00 102 TRP A O 1
ATOM 832 N N . ASP A 1 103 ? -1.547 -11.956 -1.156 1.00 95.38 103 ASP A N 1
ATOM 833 C CA . ASP A 1 103 ? -2.181 -10.647 -1.322 1.00 95.38 103 ASP A CA 1
ATOM 834 C C . ASP A 1 103 ? -3.319 -10.820 -2.325 1.00 95.38 103 ASP A C 1
ATOM 836 O O . ASP A 1 103 ? -3.121 -10.776 -3.539 1.00 95.38 103 ASP A O 1
ATOM 840 N N . ARG A 1 104 ? -4.508 -11.137 -1.818 1.00 87.44 104 ARG A N 1
ATOM 841 C CA . ARG A 1 104 ? -5.709 -11.298 -2.635 1.00 87.44 104 ARG A CA 1
ATOM 842 C C . ARG A 1 104 ? -6.682 -10.171 -2.305 1.00 87.44 104 ARG A C 1
ATOM 844 O O . ARG A 1 104 ? -6.827 -9.877 -1.123 1.00 87.44 104 ARG A O 1
ATOM 851 N N . PRO A 1 105 ? -7.321 -9.553 -3.313 1.00 75.25 105 PRO A N 1
ATOM 852 C CA . PRO A 1 105 ? -8.413 -8.623 -3.052 1.00 75.25 105 PRO A CA 1
ATOM 853 C C . PRO A 1 105 ? -9.534 -9.360 -2.304 1.00 75.25 105 PRO A C 1
ATOM 855 O O . PRO A 1 105 ? -9.801 -10.528 -2.614 1.00 75.25 105 PRO A O 1
ATOM 858 N N . GLU A 1 106 ? -10.117 -8.698 -1.304 1.00 61.47 106 GLU A N 1
ATOM 859 C CA . GLU A 1 106 ? -11.290 -9.189 -0.562 1.00 61.47 106 GLU A CA 1
ATOM 860 C C . GLU A 1 106 ? -12.576 -9.102 -1.395 1.00 61.47 106 GLU A C 1
ATOM 862 O O . GLU A 1 106 ? -12.706 -8.157 -2.209 1.00 61.47 106 GLU A O 1
#

pLDDT: mean 93.88, std 5.89, range [57.25, 98.0]

Secondary structure (DSSP, 8-state):
--SGGGGGSSHHHHHHHHHHHHHHH-TT-THHHHHHHHTTT-HHHH-TT----TT--TTTS-TT-TT------PPPHHHHHHSGGG-----HHHHTTPPPTT----

Sequence (106 aa):
ADGVAGHFSNLTQGLSHIMRQKYIALPLNPETWVDMRRMDYSQDIYGPSLQRPANLNTIIFDANDESDWIRAMVYEGNEEVRNPDNVPDNTPAVRLKTRVWWDRPE

Foldseek 3Di:
DPCPVVQVPDDLSVQLVVLCVVCVVQVPPPVNVVSCLQQLVDCSNPNPVSADDPPDPCVQFPPVDRSGAFAAAFDDVVCCVVPVVPHDPRPSNDGRRDHDPSRDDD

Radius of gyration: 17.21 Å; chains: 1; bounding box: 44×31×49 Å